Protein AF-A0A1D6I059-F1 (afdb_monomer_lite)

Structure (mmCIF, N/CA/C/O backbone):
data_AF-A0A1D6I059-F1
#
_entry.id   AF-A0A1D6I059-F1
#
loop_
_atom_site.group_PDB
_atom_site.id
_atom_site.type_symbol
_atom_site.label_atom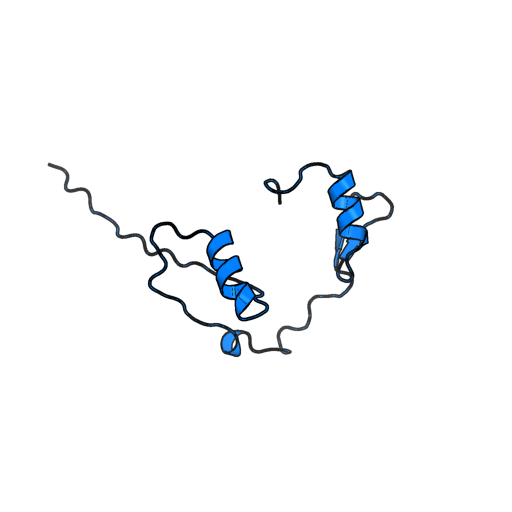_id
_atom_site.label_alt_id
_atom_site.label_comp_id
_atom_site.label_asym_id
_atom_site.label_entity_id
_atom_site.label_seq_id
_atom_site.pdbx_PDB_ins_code
_atom_site.Cartn_x
_atom_site.Cartn_y
_atom_site.Cartn_z
_atom_site.occupancy
_atom_site.B_iso_or_equiv
_atom_site.auth_seq_id
_atom_site.auth_comp_id
_atom_site.auth_asym_id
_atom_site.auth_atom_id
_atom_site.pdbx_PDB_model_num
ATOM 1 N N . MET A 1 1 ? -2.067 6.682 -2.985 1.00 69.31 1 MET A N 1
ATOM 2 C CA . MET A 1 1 ? -3.304 7.149 -2.310 1.00 69.31 1 MET A CA 1
ATOM 3 C C . MET A 1 1 ? -3.822 8.448 -2.911 1.00 69.31 1 MET A C 1
ATOM 5 O O . MET A 1 1 ? -4.891 8.397 -3.491 1.00 69.31 1 MET A O 1
ATOM 9 N N . LYS A 1 2 ? -3.069 9.563 -2.892 1.00 85.50 2 LYS A N 1
ATOM 10 C CA . LYS A 1 2 ? -3.528 10.848 -3.474 1.00 85.50 2 LYS A CA 1
ATOM 11 C C . LYS A 1 2 ? -3.906 10.790 -4.971 1.00 85.50 2 LYS A C 1
ATOM 13 O O . LYS A 1 2 ? -4.757 11.557 -5.398 1.00 85.50 2 LYS A O 1
ATOM 18 N N . LYS A 1 3 ? -3.291 9.872 -5.735 1.00 89.06 3 LYS A N 1
ATOM 19 C CA . LYS A 1 3 ? -3.616 9.571 -7.147 1.00 89.06 3 LYS A CA 1
ATOM 20 C C . LYS A 1 3 ? -4.939 8.798 -7.322 1.00 89.06 3 LYS A C 1
ATOM 22 O O . LYS A 1 3 ? -5.518 8.871 -8.392 1.00 89.06 3 LYS A O 1
ATOM 27 N N . LEU A 1 4 ? -5.399 8.049 -6.309 1.00 91.62 4 LEU A N 1
ATOM 28 C CA . LEU A 1 4 ? -6.612 7.219 -6.404 1.00 91.62 4 LEU A CA 1
ATOM 29 C C . LEU A 1 4 ? -7.870 8.026 -6.076 1.00 91.62 4 LEU A C 1
ATOM 31 O O . LEU A 1 4 ? -8.760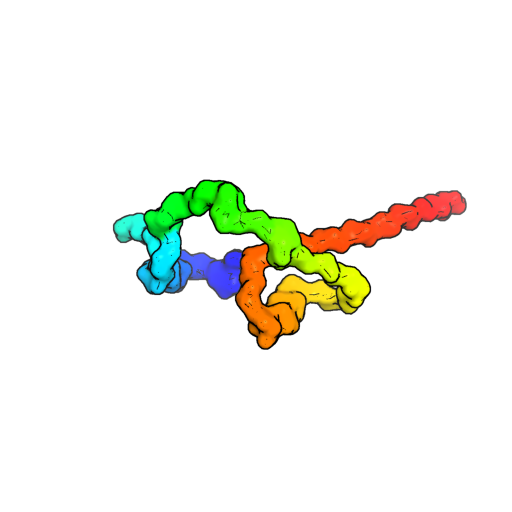 8.138 -6.905 1.0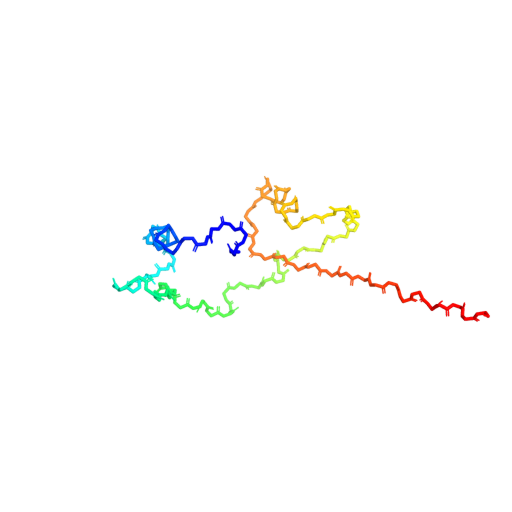0 91.62 4 LEU A O 1
ATOM 35 N N . VAL A 1 5 ? -7.957 8.555 -4.854 1.00 94.69 5 VAL A N 1
ATOM 36 C CA . VAL A 1 5 ? -9.135 9.272 -4.348 1.00 94.69 5 VAL A CA 1
ATOM 37 C C . VAL A 1 5 ? -8.666 10.320 -3.343 1.00 94.69 5 VAL A C 1
ATOM 39 O O . VAL A 1 5 ? -7.742 10.065 -2.565 1.00 94.69 5 VAL A O 1
ATOM 42 N N . GLN A 1 6 ? -9.297 11.494 -3.366 1.00 93.56 6 GLN A N 1
ATOM 43 C CA . GLN A 1 6 ? -9.046 12.578 -2.407 1.00 93.56 6 GLN A CA 1
ATOM 44 C C . GLN A 1 6 ? -10.246 12.862 -1.494 1.00 93.56 6 GLN A C 1
ATOM 46 O O . GLN A 1 6 ? -10.057 13.435 -0.424 1.00 93.56 6 GLN A O 1
ATOM 51 N N . ASP A 1 7 ? -11.452 12.427 -1.875 1.00 94.06 7 ASP A N 1
ATOM 52 C CA . ASP A 1 7 ? -12.646 12.555 -1.038 1.00 94.06 7 ASP A CA 1
ATOM 53 C C . ASP A 1 7 ? -12.546 11.646 0.193 1.00 94.06 7 ASP A C 1
ATOM 55 O O . ASP A 1 7 ? -12.527 10.414 0.102 1.00 94.06 7 ASP A O 1
ATOM 59 N N . LEU A 1 8 ? -12.493 12.285 1.360 1.00 92.62 8 LEU A N 1
ATOM 60 C CA . LEU A 1 8 ? -12.394 11.615 2.647 1.00 92.62 8 LEU A CA 1
ATOM 61 C C . LEU A 1 8 ? -13.624 10.762 2.953 1.00 92.62 8 LEU A C 1
ATOM 63 O O . LEU A 1 8 ? -13.463 9.718 3.572 1.00 92.62 8 LEU A O 1
ATOM 67 N N . SER A 1 9 ? -14.812 11.144 2.485 1.00 94.00 9 SER A N 1
ATOM 68 C CA . SER A 1 9 ? -16.055 10.408 2.743 1.00 94.00 9 SER A CA 1
ATOM 69 C C . SER A 1 9 ? -16.042 9.050 2.040 1.00 94.00 9 SER A C 1
ATOM 71 O O . SER A 1 9 ? -16.396 8.025 2.626 1.00 94.00 9 SER A O 1
ATOM 73 N N . VAL A 1 10 ? -15.553 9.023 0.795 1.00 95.12 10 VAL A N 1
ATOM 74 C CA . VAL A 1 10 ? -15.375 7.790 0.010 1.00 95.12 10 VAL A CA 1
ATOM 75 C C . VAL A 1 10 ? -14.302 6.903 0.638 1.00 95.12 10 VAL A C 1
ATOM 77 O O . VAL A 1 10 ? -14.499 5.696 0.782 1.00 95.12 10 VAL A O 1
ATOM 80 N N . ILE A 1 11 ? -13.179 7.497 1.056 1.00 95.25 11 ILE A N 1
ATOM 81 C CA . ILE A 1 11 ? -12.105 6.768 1.740 1.00 95.25 11 ILE A CA 1
ATOM 82 C C . ILE A 1 11 ? -12.628 6.165 3.050 1.00 95.25 11 ILE A C 1
ATOM 84 O O . ILE A 1 11 ? -12.405 4.988 3.319 1.00 95.25 11 ILE A O 1
ATOM 88 N N . GLU A 1 12 ? -13.352 6.939 3.853 1.00 96.12 12 GLU A N 1
ATOM 89 C CA . GLU A 1 12 ? -13.925 6.512 5.127 1.00 96.12 12 GLU A CA 1
ATOM 90 C C . GLU A 1 12 ? -14.894 5.335 4.947 1.00 96.12 12 GLU A C 1
ATOM 92 O O . GLU A 1 12 ? -14.764 4.318 5.635 1.00 96.12 12 GLU A O 1
ATOM 97 N N . ALA A 1 13 ? -15.820 5.435 3.988 1.00 95.62 13 ALA A N 1
ATOM 98 C CA . ALA A 1 13 ? -16.766 4.372 3.662 1.00 95.62 13 ALA A CA 1
ATOM 99 C C . ALA A 1 13 ? -16.049 3.084 3.223 1.00 95.62 13 ALA A C 1
ATOM 101 O O . ALA A 1 13 ? -16.342 2.008 3.747 1.00 95.62 13 ALA A O 1
ATOM 102 N N . ALA A 1 14 ? -15.060 3.188 2.330 1.00 96.06 14 ALA A N 1
ATOM 103 C CA . ALA A 1 14 ? -14.285 2.041 1.863 1.00 96.06 14 ALA A CA 1
ATOM 104 C C . ALA A 1 14 ? -13.445 1.400 2.981 1.00 96.06 14 ALA A C 1
ATOM 106 O O . ALA A 1 14 ? -13.321 0.181 3.052 1.00 96.06 14 ALA A O 1
ATOM 107 N N . LEU A 1 15 ? -12.874 2.194 3.889 1.00 96.12 15 LEU A N 1
ATOM 108 C CA . LEU A 1 15 ? -12.081 1.655 4.995 1.00 96.12 15 LEU A CA 1
ATOM 109 C C . LEU A 1 15 ? -12.941 0.936 6.040 1.00 96.12 15 LEU A C 1
ATOM 111 O O . LEU A 1 15 ? -12.452 -0.012 6.654 1.00 96.12 15 LEU A O 1
ATOM 115 N N . ARG A 1 16 ? -14.214 1.321 6.216 1.00 96.38 16 ARG A N 1
ATOM 116 C CA . ARG A 1 16 ? -15.145 0.618 7.117 1.00 96.38 16 ARG A CA 1
ATOM 117 C C . ARG A 1 16 ? -15.540 -0.779 6.644 1.00 96.38 16 ARG A C 1
ATOM 119 O O . ARG A 1 16 ? -15.912 -1.593 7.481 1.00 96.38 16 ARG A O 1
ATOM 126 N N . THR A 1 17 ? -15.434 -1.085 5.350 1.00 97.12 17 THR A N 1
ATOM 127 C CA . THR A 1 17 ? -15.697 -2.442 4.834 1.00 97.12 17 THR A CA 1
ATOM 128 C C . THR A 1 17 ? -14.501 -3.385 5.009 1.00 97.12 17 THR A C 1
ATOM 130 O O . THR A 1 17 ? -14.608 -4.587 4.769 1.00 97.12 17 THR A O 1
ATOM 133 N N . SER A 1 18 ? -13.343 -2.866 5.435 1.00 96.81 18 SER A N 1
ATOM 134 C CA . SER A 1 18 ? -12.126 -3.653 5.606 1.00 96.81 18 SER A CA 1
ATOM 135 C C . SER A 1 18 ? -12.194 -4.566 6.829 1.00 96.81 18 SER A C 1
ATOM 137 O O . SER A 1 18 ? -12.476 -4.126 7.937 1.00 96.81 18 SER A O 1
ATOM 139 N N . SER A 1 19 ? -11.775 -5.821 6.668 1.00 96.12 19 SER A N 1
ATOM 140 C CA . SER A 1 19 ? -11.590 -6.759 7.785 1.00 96.12 19 SER A CA 1
ATOM 141 C C . SER A 1 19 ? -10.291 -6.548 8.575 1.00 96.12 19 SER A C 1
ATOM 143 O O . SER A 1 19 ? -10.051 -7.232 9.566 1.00 96.12 19 SER A O 1
ATOM 145 N N . LYS A 1 20 ? -9.408 -5.638 8.138 1.00 95.19 20 LYS A N 1
ATOM 146 C CA . LYS A 1 20 ? -8.061 -5.458 8.717 1.00 95.19 20 LYS A CA 1
ATOM 147 C C . LYS A 1 20 ? -7.897 -4.159 9.502 1.00 95.19 20 LYS A C 1
ATOM 149 O O . LYS A 1 20 ? -6.904 -4.002 10.219 1.00 95.19 20 LYS A O 1
ATOM 154 N N . LEU A 1 21 ? -8.821 -3.218 9.342 1.00 97.00 21 LEU A N 1
ATOM 155 C CA . LEU A 1 21 ? -8.716 -1.855 9.851 1.00 97.00 21 LEU A CA 1
ATOM 156 C C . LEU A 1 21 ? -9.960 -1.491 10.661 1.00 97.00 21 LEU A C 1
ATOM 158 O O . LEU A 1 21 ? -11.025 -2.067 10.481 1.00 97.00 21 LEU A O 1
ATOM 162 N N . VAL A 1 22 ? -9.808 -0.514 11.552 1.00 96.94 22 VAL A N 1
ATOM 163 C CA . VAL A 1 22 ? -10.900 0.093 12.316 1.00 96.94 22 VAL A CA 1
ATOM 164 C C . VAL A 1 22 ? -10.822 1.601 12.138 1.00 96.94 22 VAL A C 1
ATOM 166 O O . VAL A 1 22 ? -9.758 2.198 12.330 1.00 96.94 22 VAL A O 1
ATOM 169 N N . VAL A 1 23 ? -11.955 2.206 11.794 1.00 97.56 23 VAL A N 1
ATOM 170 C CA . VAL A 1 23 ? -12.124 3.657 11.672 1.00 97.56 23 VAL A CA 1
ATOM 171 C C . VAL A 1 23 ? -12.716 4.198 12.976 1.00 97.56 23 VAL A C 1
ATOM 173 O O . VAL A 1 23 ? -13.598 3.570 13.562 1.00 97.56 23 VAL A O 1
ATOM 176 N N . SER A 1 24 ? -12.230 5.341 13.462 1.00 96.56 24 SER A N 1
ATOM 177 C CA . SER A 1 24 ? -12.808 6.013 14.632 1.00 96.56 24 SER A CA 1
ATOM 178 C C . SER A 1 24 ? -14.260 6.433 14.381 1.00 96.56 24 SER A C 1
ATOM 180 O O . SER A 1 24 ? -14.681 6.629 13.241 1.00 96.56 24 SER A O 1
ATOM 182 N N . SER A 1 25 ? -15.029 6.625 15.455 1.00 94.56 25 SER A N 1
ATOM 183 C CA . SER A 1 25 ? -16.435 7.054 15.368 1.00 94.56 25 SER A CA 1
ATOM 184 C C . SER A 1 25 ? -16.615 8.338 14.550 1.00 94.56 25 SER A C 1
ATOM 186 O O . SER A 1 25 ? -17.560 8.447 13.782 1.00 94.56 25 SER A O 1
ATOM 188 N N . ASN A 1 26 ? -15.668 9.273 14.658 1.00 92.56 26 ASN A N 1
ATOM 189 C CA . ASN A 1 26 ? -15.665 10.536 13.918 1.00 92.56 26 ASN A CA 1
ATOM 190 C C . ASN A 1 26 ? -15.081 10.458 12.492 1.00 92.56 26 ASN A C 1
ATOM 192 O O . ASN A 1 26 ? -14.889 11.508 11.888 1.00 92.56 26 ASN A O 1
ATOM 196 N N . GLY A 1 27 ? -14.693 9.278 11.995 1.00 92.44 27 GLY A N 1
ATOM 197 C CA . GLY A 1 27 ? -14.164 9.098 10.633 1.00 92.44 27 GLY A CA 1
ATOM 198 C C . GLY A 1 27 ? -12.722 9.573 10.397 1.00 92.44 27 GLY A C 1
ATOM 199 O O . GLY A 1 27 ? -12.135 9.285 9.360 1.00 92.44 27 GLY A O 1
ATOM 200 N N . LYS A 1 28 ? -12.101 10.271 11.358 1.00 92.88 28 LYS A N 1
ATOM 201 C CA . LYS A 1 28 ? -10.831 10.996 11.143 1.00 92.88 28 LYS A CA 1
ATOM 202 C C . LYS A 1 28 ? -9.564 10.176 11.374 1.00 92.88 28 LYS A C 1
ATOM 204 O O . LYS A 1 28 ? -8.477 10.624 11.016 1.00 92.88 28 LYS A O 1
ATOM 209 N N . ARG A 1 29 ? -9.655 9.025 12.044 1.00 95.88 29 ARG A N 1
ATOM 210 C CA . ARG A 1 29 ? -8.492 8.201 12.402 1.00 95.88 29 ARG A CA 1
ATOM 211 C C . ARG A 1 29 ? -8.742 6.754 12.027 1.00 95.88 29 ARG A C 1
ATOM 213 O O . ARG A 1 29 ? -9.850 6.244 12.157 1.00 95.88 29 ARG A O 1
ATOM 220 N N . VAL A 1 30 ? -7.674 6.085 11.619 1.00 96.56 30 VAL A N 1
ATOM 221 C CA . VAL A 1 30 ? -7.694 4.683 11.211 1.00 96.56 30 VAL A CA 1
ATOM 222 C C . VAL A 1 30 ? -6.584 3.967 11.958 1.00 96.56 30 VAL A C 1
ATOM 224 O O . VAL A 1 30 ? -5.476 4.489 12.090 1.00 96.56 30 VAL A O 1
ATOM 227 N N . ARG A 1 31 ? -6.874 2.771 12.458 1.00 95.94 31 ARG A N 1
ATOM 228 C CA . ARG A 1 31 ? -5.883 1.888 13.076 1.00 95.94 31 ARG A CA 1
ATOM 229 C C . ARG A 1 31 ? -6.046 0.471 12.556 1.00 95.94 31 ARG A C 1
ATOM 231 O O . ARG A 1 31 ? -7.091 0.114 12.021 1.00 95.94 31 ARG A O 1
ATOM 238 N N . ARG A 1 32 ? -5.022 -0.358 12.741 1.00 96.38 32 ARG A N 1
ATOM 239 C CA . ARG A 1 32 ? -5.143 -1.797 12.493 1.00 96.38 32 ARG A CA 1
ATOM 240 C C . ARG A 1 32 ? -6.077 -2.430 13.516 1.00 96.38 32 ARG A C 1
ATOM 242 O O . ARG A 1 32 ? -6.022 -2.077 14.693 1.00 96.38 32 ARG A O 1
ATOM 249 N N . LEU A 1 33 ? -6.885 -3.384 13.060 1.00 95.81 33 LEU A N 1
ATOM 250 C CA . LEU A 1 33 ? -7.705 -4.211 13.942 1.00 95.81 33 LEU A CA 1
ATOM 251 C C . LEU A 1 33 ? -6.819 -5.110 14.813 1.00 95.81 33 LEU A C 1
ATOM 253 O O . LEU A 1 33 ? -7.002 -5.177 16.025 1.00 95.81 33 LEU A O 1
ATOM 257 N N . HIS A 1 34 ? -5.819 -5.742 14.194 1.00 92.38 34 HIS A N 1
ATOM 258 C CA . HIS A 1 34 ? -4.870 -6.617 14.874 1.00 92.38 34 HIS A CA 1
ATOM 259 C C . HIS A 1 34 ? -3.469 -5.991 14.934 1.00 92.38 34 HIS A C 1
ATOM 261 O O . HIS A 1 34 ? -3.037 -5.356 13.955 1.00 92.38 34 HIS A O 1
ATOM 267 N N . PRO A 1 35 ? -2.729 -6.199 16.040 1.00 90.81 35 PRO A N 1
ATOM 268 C CA . PRO A 1 35 ? -1.323 -5.826 16.139 1.00 90.81 35 PRO A CA 1
ATOM 269 C C . PRO A 1 35 ? -0.476 -6.379 14.987 1.00 90.81 35 PRO A C 1
ATOM 271 O O . PRO A 1 35 ? -0.894 -7.248 14.212 1.00 90.81 35 PRO A O 1
ATOM 274 N N . LEU A 1 36 ? 0.734 -5.846 14.840 1.00 86.75 36 LEU A N 1
ATOM 275 C CA . LEU A 1 36 ? 1.718 -6.452 13.951 1.00 86.75 36 LEU A CA 1
ATOM 276 C C . LEU A 1 36 ? 2.029 -7.875 14.443 1.00 86.75 36 LEU A C 1
ATOM 278 O O . LEU A 1 36 ? 2.266 -8.047 15.639 1.00 86.75 36 LEU A O 1
ATOM 282 N N . PRO A 1 37 ? 2.008 -8.891 13.561 1.00 81.12 37 PRO A N 1
ATOM 283 C CA . PRO A 1 37 ? 2.465 -10.218 13.942 1.00 81.12 37 PRO A CA 1
ATOM 284 C C . PRO A 1 37 ? 3.937 -10.142 14.361 1.00 81.12 37 PRO A C 1
ATOM 286 O O . PRO A 1 37 ? 4.712 -9.384 13.771 1.00 81.12 37 PRO A O 1
ATOM 289 N N . HIS A 1 38 ? 4.316 -10.922 15.375 1.00 79.00 38 HIS A N 1
ATOM 290 C CA . HIS A 1 38 ? 5.717 -11.034 15.770 1.00 79.00 38 HIS A CA 1
ATOM 291 C C . HIS A 1 38 ? 6.534 -11.550 14.577 1.00 79.00 38 HIS A C 1
ATOM 293 O O . HIS A 1 38 ? 6.107 -12.452 13.851 1.00 79.00 38 HIS A O 1
ATOM 299 N N . LYS A 1 39 ? 7.700 -10.932 14.360 1.00 64.94 39 LYS A N 1
ATOM 300 C CA . LYS A 1 39 ? 8.551 -11.096 13.167 1.00 64.94 39 LYS A CA 1
ATOM 301 C C . LYS A 1 39 ? 9.019 -12.544 12.936 1.00 64.94 39 LYS A C 1
ATOM 303 O O . LYS A 1 39 ? 9.444 -12.875 11.838 1.00 64.94 39 LYS A O 1
ATOM 308 N N . GLU A 1 40 ? 8.898 -13.402 13.944 1.00 59.19 40 GLU A N 1
ATOM 309 C CA . GLU A 1 40 ? 9.336 -14.802 13.936 1.00 59.19 40 GLU A CA 1
ATOM 310 C C . GLU A 1 40 ? 8.450 -15.740 13.097 1.00 59.19 40 GLU A C 1
ATOM 312 O O . GLU A 1 40 ? 8.878 -16.837 12.757 1.00 59.19 40 GLU A O 1
ATOM 317 N N . LEU A 1 41 ? 7.230 -15.336 12.719 1.00 59.44 41 LEU A N 1
ATOM 318 C CA . LEU A 1 41 ? 6.250 -16.290 12.180 1.00 59.44 41 LEU A CA 1
ATOM 319 C C . LEU A 1 41 ? 6.456 -16.690 10.706 1.00 59.44 41 LEU A C 1
ATOM 321 O O . LEU A 1 41 ? 5.930 -17.723 10.296 1.00 59.44 41 LEU A O 1
ATOM 325 N N . LYS A 1 42 ? 7.209 -15.925 9.902 1.00 65.19 42 LYS A N 1
ATOM 326 C CA . LYS A 1 42 ? 7.567 -16.289 8.516 1.00 65.19 42 LYS A CA 1
ATOM 327 C C . LYS A 1 42 ? 8.903 -15.674 8.111 1.00 65.19 42 LYS A C 1
ATOM 329 O O . LYS A 1 42 ? 9.046 -14.455 8.103 1.00 65.19 42 LYS A O 1
ATOM 334 N N . ASP A 1 43 ? 9.844 -16.522 7.705 1.00 78.19 43 ASP A N 1
ATOM 335 C CA . ASP A 1 43 ? 11.095 -16.092 7.081 1.00 78.19 43 ASP A CA 1
ATOM 336 C C . ASP A 1 43 ? 10.796 -15.469 5.711 1.00 78.19 43 ASP A C 1
ATOM 338 O O . ASP A 1 43 ? 10.540 -16.177 4.734 1.00 78.19 43 ASP A O 1
ATOM 342 N N . SER A 1 44 ? 10.792 -14.135 5.651 1.00 81.06 44 SER A N 1
ATOM 343 C CA . SER A 1 44 ? 10.478 -13.387 4.433 1.00 81.06 44 SER A CA 1
ATOM 344 C C . SER A 1 44 ? 11.405 -13.749 3.277 1.00 81.06 44 SER A C 1
ATOM 346 O O . SER A 1 44 ? 10.953 -13.739 2.135 1.00 81.06 44 SER A O 1
ATOM 348 N N . LYS A 1 45 ? 12.653 -14.151 3.564 1.00 83.50 45 LYS A N 1
ATOM 349 C CA . LYS A 1 45 ? 13.641 -14.526 2.545 1.00 83.50 45 LYS A CA 1
ATOM 350 C C . LYS A 1 45 ? 13.187 -15.720 1.711 1.00 83.50 45 LYS A C 1
ATOM 352 O O . LYS A 1 45 ? 13.461 -15.747 0.520 1.00 83.50 45 LYS A O 1
ATOM 357 N N . LYS A 1 46 ? 12.439 -16.662 2.297 1.00 87.00 46 LYS A N 1
ATOM 358 C CA . LYS A 1 46 ? 11.928 -17.850 1.583 1.00 87.00 46 LYS A CA 1
ATOM 359 C C . LYS A 1 46 ? 10.889 -17.514 0.515 1.00 87.00 46 LYS A C 1
ATOM 361 O O . LYS A 1 46 ? 10.643 -18.324 -0.369 1.00 87.00 46 LYS A O 1
ATOM 366 N N . SER A 1 47 ? 10.254 -16.351 0.626 1.00 87.75 47 SER A N 1
ATOM 367 C CA . SER A 1 47 ? 9.239 -15.861 -0.313 1.00 87.75 47 SER A CA 1
ATOM 368 C C . SER A 1 47 ? 9.708 -14.659 -1.135 1.00 87.75 47 SER A C 1
ATOM 370 O O . SER A 1 47 ? 8.904 -14.075 -1.859 1.00 87.75 47 SER A O 1
ATOM 372 N N . THR A 1 48 ? 10.975 -14.262 -1.004 1.00 90.88 48 THR A N 1
ATOM 373 C CA . THR A 1 48 ? 11.562 -13.174 -1.789 1.00 90.88 48 THR A CA 1
ATOM 374 C C . THR A 1 48 ? 12.204 -13.753 -3.039 1.00 90.88 48 THR A C 1
ATOM 376 O O . THR A 1 48 ? 12.993 -14.690 -2.955 1.00 90.88 48 THR A O 1
ATOM 379 N N . VAL A 1 49 ? 11.892 -13.165 -4.190 1.00 90.56 49 VAL A N 1
ATOM 380 C CA . VAL A 1 49 ? 12.501 -13.503 -5.480 1.00 90.56 49 VAL A CA 1
ATOM 381 C C . VAL A 1 49 ? 13.185 -12.268 -6.058 1.00 90.56 49 VAL A C 1
ATOM 383 O O . VAL A 1 49 ? 12.697 -11.152 -5.874 1.00 90.56 49 VAL A O 1
ATOM 386 N N . LEU A 1 50 ? 14.319 -12.472 -6.729 1.00 92.44 50 LEU A N 1
ATOM 387 C CA . LEU A 1 50 ? 15.012 -11.436 -7.491 1.00 92.44 50 LEU A CA 1
ATOM 388 C C . LEU A 1 50 ? 14.508 -11.468 -8.935 1.00 92.44 50 LEU A C 1
ATOM 390 O O . LEU A 1 50 ? 14.391 -12.541 -9.526 1.00 92.44 50 LEU A O 1
ATOM 394 N N . VAL A 1 51 ? 14.204 -10.295 -9.480 1.00 89.88 51 VAL A N 1
ATOM 395 C CA . VAL A 1 51 ? 13.816 -10.119 -10.880 1.00 89.88 51 VAL A CA 1
ATOM 396 C C . VAL A 1 51 ? 14.727 -9.057 -11.473 1.00 89.88 51 VAL A C 1
ATOM 398 O O . VAL A 1 51 ? 14.744 -7.925 -10.997 1.00 89.88 51 VAL A O 1
ATOM 401 N N . GLU A 1 52 ? 15.475 -9.442 -12.497 1.00 90.62 52 GLU A N 1
ATOM 402 C CA . GLU A 1 52 ? 16.381 -8.572 -13.247 1.00 90.62 52 GLU A CA 1
ATOM 403 C C . GLU A 1 52 ? 15.830 -8.330 -14.656 1.00 90.62 52 GLU A C 1
ATOM 405 O O . GLU A 1 52 ? 14.857 -8.966 -15.068 1.00 90.62 52 GLU A O 1
ATOM 410 N N . ASN A 1 53 ? 16.470 -7.428 -15.407 1.00 89.38 53 ASN A N 1
ATOM 411 C CA . ASN A 1 53 ? 16.132 -7.134 -16.804 1.00 89.38 53 ASN A CA 1
ATOM 412 C C . ASN A 1 53 ? 14.674 -6.680 -16.988 1.00 89.38 53 ASN A C 1
ATOM 414 O O . ASN A 1 53 ? 13.969 -7.123 -17.898 1.00 89.38 53 ASN A O 1
ATOM 418 N N . LEU A 1 54 ? 14.209 -5.799 -16.094 1.00 87.44 54 LEU A N 1
ATOM 419 C CA . LEU A 1 54 ? 12.911 -5.154 -16.255 1.00 87.44 54 LEU A CA 1
ATOM 420 C C . LEU A 1 54 ? 12.899 -4.324 -17.553 1.00 87.44 54 LEU A C 1
ATOM 422 O O . LEU A 1 54 ? 13.925 -3.739 -17.905 1.00 87.44 54 LEU A O 1
ATOM 426 N N . PRO A 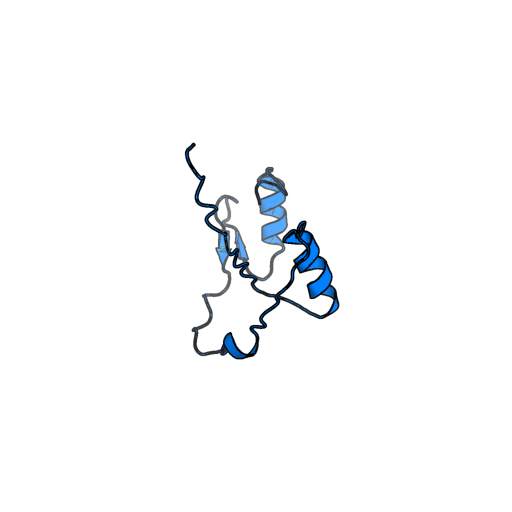1 55 ? 11.755 -4.243 -18.257 1.00 89.06 55 PRO A N 1
ATOM 427 C CA . PRO A 1 55 ? 11.613 -3.350 -19.403 1.00 89.06 55 PRO A CA 1
ATOM 428 C C . PRO A 1 55 ? 12.003 -1.911 -19.032 1.00 89.06 55 PRO A C 1
ATOM 430 O O . PRO A 1 55 ? 11.703 -1.489 -17.917 1.00 89.06 55 PRO A O 1
ATOM 433 N N . PRO A 1 56 ? 12.630 -1.135 -19.930 1.00 85.62 56 PRO A N 1
ATOM 434 C CA . PRO A 1 56 ? 13.109 0.217 -19.617 1.00 85.62 56 PRO A CA 1
ATOM 435 C C . PRO A 1 56 ? 11.986 1.187 -19.211 1.00 85.62 56 PRO A C 1
ATOM 437 O O . PRO A 1 56 ? 12.225 2.152 -18.493 1.00 85.62 56 PRO A O 1
ATOM 440 N N . ASP A 1 57 ? 10.755 0.920 -19.638 1.00 87.81 57 ASP A N 1
ATOM 441 C CA . ASP A 1 57 ? 9.537 1.679 -19.360 1.00 87.81 57 ASP A CA 1
ATOM 442 C C . ASP A 1 57 ? 8.664 1.039 -18.263 1.00 87.81 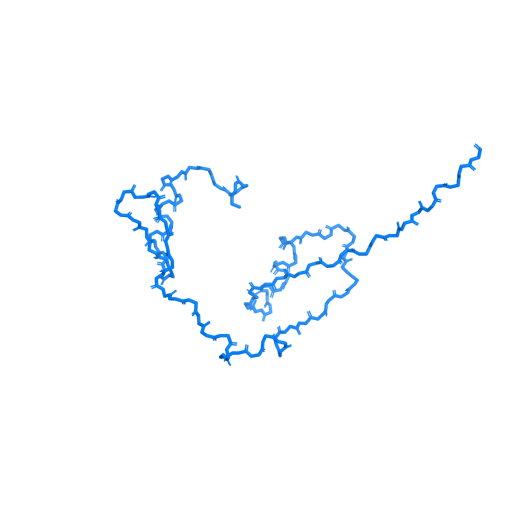57 ASP A C 1
ATOM 444 O O . ASP A 1 57 ? 7.453 1.269 -18.200 1.00 87.81 57 ASP A O 1
ATOM 448 N N . PHE A 1 58 ? 9.254 0.217 -17.385 1.00 89.50 58 PHE A N 1
ATOM 449 C CA . PHE A 1 58 ? 8.495 -0.467 -16.342 1.00 89.50 58 PHE A CA 1
ATOM 450 C C . PHE A 1 58 ? 7.752 0.513 -15.420 1.00 89.50 58 PHE A C 1
ATOM 452 O O . PHE A 1 58 ? 8.243 1.573 -15.029 1.00 89.50 58 PHE A O 1
ATOM 459 N N . SER A 1 59 ? 6.562 0.102 -14.983 1.00 90.00 59 SER A N 1
ATOM 460 C CA . SER A 1 59 ? 5.816 0.773 -13.918 1.00 90.00 59 SER A CA 1
ATOM 461 C C . SER A 1 59 ? 5.443 -0.213 -12.818 1.00 90.00 59 SER A C 1
ATOM 463 O O . SER A 1 59 ? 5.229 -1.400 -13.074 1.00 90.00 59 SER A O 1
ATOM 465 N N . MET A 1 60 ? 5.296 0.276 -11.584 1.00 89.12 60 MET A N 1
ATOM 466 C CA . MET A 1 60 ? 4.830 -0.563 -10.471 1.00 89.12 60 MET A CA 1
ATOM 467 C C . MET A 1 60 ? 3.469 -1.208 -10.758 1.00 89.12 60 MET A C 1
ATOM 469 O O . MET A 1 60 ? 3.233 -2.337 -10.341 1.00 89.12 60 MET A O 1
ATOM 473 N N . GLU A 1 61 ? 2.601 -0.505 -11.490 1.00 90.19 61 GLU A N 1
ATOM 474 C CA . GLU A 1 61 ? 1.279 -0.981 -11.904 1.00 90.19 61 GLU A CA 1
ATOM 475 C C . GLU A 1 61 ? 1.416 -2.181 -12.863 1.00 90.19 61 GLU A C 1
ATOM 477 O O . GLU A 1 61 ? 0.833 -3.234 -12.605 1.00 90.19 61 GLU A O 1
ATOM 482 N N . SER A 1 62 ? 2.274 -2.077 -13.886 1.00 91.19 62 SER A N 1
ATOM 483 C CA . SER A 1 62 ? 2.533 -3.166 -14.845 1.00 91.19 62 SER A CA 1
ATOM 484 C C . SER A 1 62 ? 3.195 -4.399 -14.211 1.00 91.19 62 SER A C 1
ATOM 486 O O . SER A 1 62 ? 2.865 -5.538 -14.548 1.00 91.19 62 SER A O 1
ATOM 488 N N . ILE A 1 63 ? 4.109 -4.191 -13.256 1.00 90.19 63 ILE A N 1
ATOM 489 C CA . ILE A 1 63 ? 4.765 -5.275 -12.514 1.00 90.19 63 ILE A CA 1
ATOM 490 C C . ILE A 1 63 ? 3.732 -6.002 -11.652 1.00 90.19 63 ILE A C 1
ATOM 492 O O . ILE A 1 63 ? 3.646 -7.231 -11.677 1.00 90.19 63 ILE A O 1
ATOM 496 N N . GLN A 1 64 ? 2.924 -5.242 -10.911 1.00 89.94 64 GLN A N 1
ATOM 497 C CA . GLN A 1 64 ? 1.856 -5.774 -10.076 1.00 89.94 64 GLN A CA 1
ATOM 498 C C . GLN A 1 64 ? 0.851 -6.593 -10.894 1.00 89.94 64 GLN A C 1
ATOM 500 O O . GLN A 1 64 ? 0.475 -7.677 -10.456 1.00 89.94 64 GLN A O 1
ATOM 505 N N . GLU A 1 65 ? 0.435 -6.106 -12.062 1.00 91.31 65 GLU A N 1
ATOM 506 C CA . GLU A 1 65 ? -0.496 -6.812 -12.946 1.00 91.31 65 GLU A CA 1
ATOM 507 C C . GLU A 1 65 ? 0.058 -8.173 -13.381 1.00 91.31 65 GLU A C 1
ATOM 509 O O . GLU A 1 65 ? -0.604 -9.197 -13.207 1.00 91.31 65 GLU A O 1
ATOM 514 N N . LYS A 1 66 ? 1.306 -8.209 -13.863 1.00 90.31 66 LYS A N 1
ATOM 515 C CA . LYS A 1 66 ? 1.957 -9.457 -14.282 1.00 90.31 66 LYS A CA 1
ATOM 516 C C . LYS A 1 66 ? 2.091 -10.442 -13.121 1.00 90.31 66 LYS A C 1
ATOM 518 O O . LYS A 1 66 ? 1.732 -11.607 -13.270 1.00 90.31 66 LYS A O 1
ATOM 523 N N . ILE A 1 67 ? 2.552 -9.992 -11.953 1.00 89.88 67 ILE A N 1
ATOM 524 C CA . ILE A 1 67 ? 2.747 -10.867 -10.784 1.00 89.88 67 ILE A CA 1
ATOM 525 C C . ILE A 1 67 ? 1.408 -11.367 -10.223 1.00 89.88 67 ILE A C 1
ATOM 527 O O . ILE A 1 67 ? 1.316 -12.519 -9.792 1.00 89.88 67 ILE A O 1
ATOM 531 N N . ALA A 1 68 ? 0.357 -10.543 -10.266 1.00 92.00 68 ALA A N 1
ATOM 532 C CA . ALA A 1 68 ? -0.968 -10.908 -9.771 1.00 92.00 68 ALA A CA 1
ATOM 533 C C . ALA A 1 68 ? -1.562 -12.138 -10.479 1.00 92.00 68 ALA A C 1
ATOM 535 O O . ALA A 1 68 ? -2.363 -12.848 -9.871 1.00 92.00 68 ALA A O 1
ATOM 536 N N . THR A 1 69 ? -1.147 -12.424 -11.720 1.00 93.81 69 THR A N 1
ATOM 537 C CA . THR A 1 69 ? -1.572 -13.632 -12.452 1.00 93.81 69 THR A CA 1
ATOM 538 C C . THR A 1 69 ? -1.046 -14.930 -11.836 1.00 93.81 69 THR A C 1
ATOM 540 O O . THR A 1 69 ? -1.697 -15.967 -11.936 1.00 93.81 69 THR A O 1
ATOM 543 N N . VAL A 1 70 ? 0.109 -14.877 -11.168 1.00 91.94 70 VAL A N 1
ATOM 544 C CA . VAL A 1 70 ? 0.787 -16.047 -10.588 1.00 91.94 70 VAL A CA 1
ATOM 545 C C . VAL A 1 70 ? 0.460 -16.196 -9.102 1.00 91.94 70 VAL A C 1
ATOM 547 O O . VAL A 1 70 ? 0.490 -17.298 -8.555 1.00 91.94 70 VAL A O 1
ATOM 550 N N . GLY A 1 71 ? 0.107 -15.103 -8.424 1.00 90.62 71 GLY A N 1
ATOM 551 C CA . GLY A 1 71 ? -0.344 -15.173 -7.045 1.00 90.62 71 GLY A CA 1
ATOM 552 C C . GLY A 1 71 ? -0.423 -13.832 -6.332 1.00 90.62 71 GLY A C 1
ATOM 553 O O . GLY A 1 71 ? -0.291 -12.752 -6.902 1.00 90.62 71 GLY A O 1
ATOM 554 N N . LYS A 1 72 ? -0.645 -13.912 -5.019 1.00 88.50 72 LYS A N 1
ATOM 555 C CA . LYS A 1 72 ? -0.681 -12.735 -4.148 1.00 88.50 72 LYS A CA 1
ATOM 556 C C . LYS A 1 72 ? 0.745 -12.319 -3.811 1.00 88.50 72 LYS A C 1
ATOM 558 O O . LYS A 1 72 ? 1.479 -13.088 -3.198 1.00 88.50 72 LYS A O 1
ATOM 563 N N . PHE A 1 73 ? 1.096 -11.079 -4.117 1.00 86.38 73 PHE A N 1
ATOM 564 C CA . PHE A 1 73 ? 2.343 -10.463 -3.677 1.00 86.38 73 PHE A CA 1
ATOM 565 C C . PHE A 1 73 ? 2.059 -9.458 -2.551 1.00 86.38 73 PHE A C 1
ATOM 567 O O . PHE A 1 73 ? 0.954 -8.928 -2.436 1.00 86.38 73 PHE A O 1
ATOM 574 N N . SER A 1 74 ? 3.038 -9.247 -1.670 1.00 85.75 74 SER A N 1
ATOM 575 C CA . SER A 1 74 ? 2.870 -8.398 -0.474 1.00 85.75 74 SER A CA 1
ATOM 576 C C . SER A 1 74 ? 3.742 -7.147 -0.489 1.00 85.75 74 SER A C 1
ATOM 578 O O . SER A 1 74 ? 3.358 -6.127 0.077 1.00 85.75 74 SER A O 1
ATOM 580 N N . GLN A 1 75 ? 4.920 -7.225 -1.105 1.00 87.69 75 GLN A N 1
ATOM 581 C CA . GLN A 1 75 ? 5.890 -6.141 -1.149 1.00 87.69 75 GLN A CA 1
ATOM 582 C C . GLN A 1 75 ? 6.742 -6.281 -2.408 1.00 87.69 75 GLN A C 1
ATOM 584 O O . GLN A 1 75 ? 7.005 -7.397 -2.851 1.00 87.69 75 GLN A O 1
ATOM 589 N N . ALA A 1 76 ? 7.174 -5.150 -2.951 1.00 88.50 76 ALA A N 1
ATOM 590 C CA . ALA A 1 76 ? 8.153 -5.072 -4.020 1.00 88.50 76 ALA A CA 1
ATOM 591 C C . ALA A 1 76 ? 9.165 -3.979 -3.666 1.00 88.50 76 ALA A C 1
ATOM 593 O O . ALA A 1 76 ? 8.789 -2.946 -3.107 1.00 88.50 76 ALA A O 1
ATOM 594 N N . HIS A 1 77 ? 10.431 -4.229 -3.984 1.00 89.31 77 HIS A N 1
ATOM 595 C CA . HIS A 1 77 ? 11.521 -3.265 -3.881 1.00 89.31 77 HIS A CA 1
ATOM 596 C C . HIS A 1 77 ? 12.182 -3.202 -5.247 1.00 89.31 77 HIS A C 1
ATOM 598 O O . HIS A 1 77 ? 12.519 -4.245 -5.802 1.00 89.31 77 HIS A O 1
ATOM 604 N N . VAL A 1 78 ? 12.326 -1.997 -5.788 1.00 87.81 78 VAL A N 1
ATOM 605 C CA . VAL A 1 78 ? 12.997 -1.780 -7.068 1.00 87.81 78 VAL A CA 1
ATOM 606 C C . VAL A 1 78 ? 14.346 -1.156 -6.771 1.00 87.81 78 VAL A C 1
ATOM 608 O O . VAL A 1 78 ? 14.419 -0.107 -6.129 1.00 87.81 78 VAL A O 1
ATOM 611 N N . LEU A 1 79 ? 15.400 -1.829 -7.215 1.00 85.88 79 LEU A N 1
ATOM 612 C CA . LEU A 1 79 ? 16.761 -1.323 -7.166 1.00 85.88 79 LEU A CA 1
ATOM 613 C C . LEU A 1 79 ? 17.058 -0.727 -8.540 1.00 85.88 79 LEU A C 1
ATOM 615 O O . LEU A 1 79 ? 16.914 -1.413 -9.548 1.00 85.88 79 LEU A O 1
ATOM 619 N N . ILE A 1 80 ? 17.392 0.561 -8.570 1.00 80.38 80 ILE A N 1
ATOM 620 C CA . ILE A 1 80 ? 17.808 1.253 -9.789 1.00 80.38 80 ILE A CA 1
ATOM 621 C C . ILE A 1 80 ? 19.303 1.494 -9.651 1.00 80.38 80 ILE A C 1
ATOM 623 O O . ILE A 1 80 ? 19.729 2.234 -8.761 1.00 80.38 80 ILE A O 1
ATOM 627 N N . GLU A 1 81 ? 20.081 0.850 -10.510 1.00 74.69 81 GLU A N 1
ATOM 628 C CA . GLU A 1 81 ? 21.487 1.185 -10.689 1.00 74.69 81 GLU A CA 1
ATOM 629 C C . GLU A 1 81 ? 21.564 2.400 -11.616 1.00 74.69 81 GLU A C 1
ATOM 631 O O . GLU A 1 81 ? 21.000 2.398 -12.709 1.00 74.69 81 GLU A O 1
ATOM 636 N N . TYR A 1 82 ? 22.209 3.468 -11.149 1.00 69.31 82 TYR A N 1
ATOM 637 C CA . TYR A 1 82 ? 22.510 4.633 -11.974 1.00 69.31 82 TYR A CA 1
ATOM 638 C C . TYR A 1 82 ? 23.963 4.523 -12.419 1.00 69.31 82 TYR A C 1
ATOM 640 O O . TYR A 1 82 ? 24.858 4.418 -11.579 1.00 69.31 82 TYR A O 1
ATOM 648 N N . GLU A 1 83 ? 24.204 4.582 -13.723 1.00 67.50 83 GLU A N 1
ATOM 649 C CA . GLU A 1 83 ? 25.551 4.766 -14.250 1.00 67.50 83 GLU A CA 1
ATOM 650 C C . GLU A 1 83 ? 25.921 6.248 -14.076 1.00 67.50 83 GLU A C 1
ATOM 652 O O . GLU A 1 83 ? 25.236 7.137 -14.590 1.00 67.50 83 GLU A O 1
ATOM 657 N N . VAL A 1 84 ? 26.959 6.541 -13.286 1.00 63.31 84 VAL A N 1
ATOM 658 C CA . VAL A 1 84 ? 27.492 7.906 -13.184 1.00 63.31 84 VAL A CA 1
ATOM 659 C C . VAL A 1 84 ? 28.249 8.172 -14.475 1.00 63.31 84 VAL A C 1
ATOM 661 O O . VAL A 1 84 ? 29.395 7.759 -14.630 1.00 63.31 84 VAL A O 1
ATOM 664 N N . VAL A 1 85 ? 27.595 8.835 -15.423 1.00 65.62 85 VAL A N 1
ATOM 665 C CA . VAL A 1 85 ? 28.268 9.307 -16.629 1.00 65.62 85 VAL A CA 1
ATOM 666 C C . VAL A 1 85 ? 29.127 10.501 -16.211 1.00 65.62 85 VAL A C 1
ATOM 668 O O . VAL A 1 85 ? 28.604 11.596 -16.003 1.00 65.62 85 VAL A O 1
ATOM 671 N N . GLU A 1 86 ? 30.432 10.289 -16.018 1.00 59.25 86 GLU A N 1
ATOM 672 C CA . GLU A 1 86 ? 31.388 11.389 -15.868 1.00 59.25 86 GLU A CA 1
ATOM 673 C C . GLU A 1 86 ? 31.298 12.263 -17.123 1.00 59.25 86 GLU A C 1
ATOM 675 O O . GLU A 1 86 ? 31.653 11.852 -18.231 1.00 59.25 86 GLU A O 1
ATOM 680 N N . ALA A 1 87 ? 30.755 13.468 -16.956 1.00 59.56 87 ALA A N 1
ATOM 681 C CA . ALA A 1 87 ? 30.736 14.463 -18.007 1.00 59.56 87 ALA A CA 1
ATOM 682 C C . ALA A 1 87 ? 32.187 14.861 -18.293 1.00 59.56 87 ALA A C 1
ATOM 684 O O . ALA A 1 87 ? 32.826 15.528 -17.483 1.00 59.56 87 ALA A O 1
ATOM 685 N N . ALA A 1 88 ? 32.708 14.427 -19.441 1.00 57.53 88 ALA A N 1
ATOM 686 C CA . ALA A 1 88 ? 33.973 14.911 -19.965 1.00 57.53 88 ALA A CA 1
ATOM 687 C C . ALA A 1 88 ? 33.834 16.412 -20.258 1.00 57.53 88 ALA A C 1
ATOM 689 O O . ALA A 1 88 ? 33.278 16.812 -21.283 1.00 57.53 88 ALA A O 1
ATOM 690 N N . GLU A 1 89 ? 34.300 17.232 -19.321 1.00 54.59 89 GLU A N 1
ATOM 691 C CA . GLU A 1 89 ? 34.497 18.663 -19.508 1.00 54.59 89 GLU A CA 1
ATOM 692 C C . GLU A 1 89 ? 35.565 18.846 -20.602 1.00 54.59 89 GLU A C 1
ATOM 694 O O . GLU A 1 89 ? 36.657 18.273 -20.527 1.00 54.59 89 GLU A O 1
ATOM 699 N N . LYS A 1 90 ? 35.207 19.560 -21.671 1.00 48.19 90 LYS A N 1
ATOM 700 C CA . LYS A 1 90 ? 36.077 19.917 -22.797 1.00 48.19 90 LYS A CA 1
ATOM 701 C C . LYS A 1 90 ? 36.211 21.425 -22.873 1.00 48.19 90 LYS A C 1
ATOM 703 O O . LYS A 1 90 ? 35.167 22.094 -22.710 1.00 48.19 90 LYS A O 1
#

Organism: Zea mays (NCBI:txid4577)

Foldseek 3Di:
DVVPDDDLVVVLVVQVVDPFWDADPVSPDIDGPDDDPDPPPDDVVVVDDDDDDDDPPDDPVVVCVVVVVVHDDDDDDDDDDDDPPPPPDD

pLDDT: mean 86.24, std 11.7, range [48.19, 97.56]

Radius of gyration: 19.82 Å; chains: 1; bounding box: 53×38×39 Å

Sequence (90 aa):
MKKLVQDLSVIEAALRTSSKLVVSSNGKRVRRLHPLPHKELKDSKKSTVLVENLPPDFSMESIQEKIATVGKFSQAHVLIEYEVVEAAEK

InterPro domains:
  IPR006630 La-type HTH domain [PS50961] (1-40)
  IPR036388 Winged helix-like DNA-binding domain superfamily [G3DSA:1.10.10.10] (1-37)
  IPR036390 Winged helix DNA-binding domain superfamily [SSF46785] (1-41)

Secondary structure (DSSP, 8-state):
-TTT-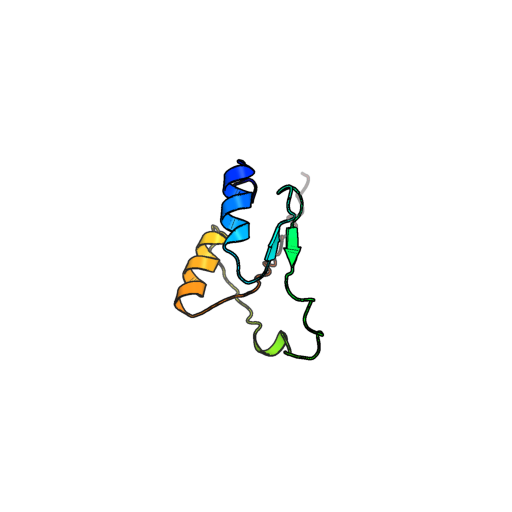--HHHHHHHHHT-SSEEE-TTSS-EEESSPPPPGGG--GGGG--------TT--HHHHHHHHHTT----------PPP-------